Protein AF-A0A847HIX6-F1 (afdb_monomer)

pLDDT: mean 72.07, std 16.52, range [42.72, 93.56]

Sequence (153 aa):
MEIKRCDKCGTPLVVPSIPWPATVSIMILTFIASVLILVEIKWKLYGYDSLPPKFLEREHFDKFSTGMKYDTAANLTPLGPGIQTYAREIVEKESSQQQTPVEIISRDEIGNEMRLCFENGILTRKELLWSIKNTVMLKKISKSARKAVGLDL

Nearest PDB structures (foldseek):
  9b45-assembly1_4  TM=5.812E-01  e=1.492E+00  Pseudomonas virus Pa193
  5grs-assembly1_A  TM=4.520E-01  e=4.072E-01  Schizosaccharomyces pombe 972h-
  4fhn-assembly1_A  TM=5.418E-01  e=1.890E+00  Schizosaccharomyces pombe 972h-
  4fhn-assembly2_C  TM=5.418E-01  e=2.126E+00  Schizosaccharomyces pombe 972h-

Secondary structure (DSSP, 8-state):
----B-TTT-SB-------HHHHHHHHHHHHHHHHHHHHHHHHHHHSGGGSPPPPP-HHHHHT--TT-BHHHHHHHS--BTTEEEEEEE---TT--SS---EEEEEEETT--EEEEEEETTEEEEEEEE--HHHHHHHHHS-HHHHHHTT---

Foldseek 3Di:
DDFDADPPPRDGPPPPDDPPVVVVVVVVVVVVVVVVVVVVVCCCCPNQVVDDFDADDVVLQVPDDFFDFQVRNVVSHDDGHQKDKDKDWDDDVDDPDDWTKMKIWIAGPQGWIWIFIDDPRTTHDIDTDDDVSVVVVVVPDPPVVCVVVVNPD

Structure (mmCIF, N/CA/C/O backbone):
data_AF-A0A847HIX6-F1
#
_entry.id   AF-A0A847HIX6-F1
#
loop_
_atom_site.group_PDB
_atom_site.id
_atom_site.type_symbol
_atom_site.label_atom_id
_atom_site.label_alt_id
_atom_site.label_comp_id
_atom_site.label_asym_id
_atom_site.label_entity_id
_atom_site.label_seq_id
_atom_site.pdbx_PDB_ins_code
_atom_site.Cartn_x
_atom_site.Cartn_y
_atom_site.Cartn_z
_atom_site.occupancy
_atom_site.B_iso_or_equiv
_atom_site.auth_seq_id
_atom_site.auth_comp_id
_atom_site.auth_asym_id
_atom_site.auth_atom_id
_atom_site.pdbx_PDB_model_num
ATOM 1 N N . MET A 1 1 ? 39.742 -33.829 -36.991 1.00 42.72 1 MET A N 1
ATOM 2 C CA . MET A 1 1 ? 40.448 -32.717 -37.658 1.00 42.72 1 MET A CA 1
ATOM 3 C C . MET A 1 1 ? 40.604 -33.116 -39.112 1.00 42.72 1 MET A C 1
ATOM 5 O O . MET A 1 1 ? 41.436 -33.963 -39.403 1.00 42.72 1 MET A O 1
ATOM 9 N N . GLU A 1 2 ? 39.738 -32.629 -39.998 1.00 43.91 2 GLU A N 1
ATOM 10 C CA . GLU A 1 2 ? 39.870 -32.923 -41.429 1.00 43.91 2 GLU A CA 1
ATOM 11 C C . GLU A 1 2 ? 40.775 -31.874 -42.068 1.00 43.91 2 GLU A C 1
ATOM 13 O O . GLU A 1 2 ? 40.438 -30.694 -42.128 1.00 43.91 2 GLU A O 1
ATOM 18 N N . ILE A 1 3 ? 41.953 -32.304 -42.514 1.00 49.38 3 ILE A N 1
ATOM 19 C CA . ILE A 1 3 ? 42.883 -31.452 -43.250 1.00 49.38 3 ILE A CA 1
ATOM 20 C C . ILE A 1 3 ? 42.524 -31.584 -44.730 1.00 49.38 3 ILE A C 1
ATOM 22 O O . ILE A 1 3 ? 42.929 -32.542 -45.386 1.00 49.38 3 ILE A O 1
ATOM 26 N N . LYS A 1 4 ? 41.763 -30.631 -45.273 1.00 57.00 4 LYS A N 1
ATOM 27 C CA . LYS A 1 4 ? 41.634 -30.491 -46.729 1.00 57.00 4 LYS A CA 1
ATOM 28 C C . LYS A 1 4 ? 42.834 -29.694 -47.241 1.00 57.00 4 LYS A C 1
ATOM 30 O O . LYS A 1 4 ? 43.036 -28.547 -46.847 1.00 57.00 4 LYS A O 1
ATOM 35 N N . ARG A 1 5 ? 43.662 -30.316 -48.087 1.00 48.50 5 ARG A N 1
ATOM 36 C CA . ARG A 1 5 ? 44.765 -29.632 -48.778 1.00 48.50 5 ARG A CA 1
ATOM 37 C C . ARG A 1 5 ? 44.192 -28.736 -49.873 1.00 48.50 5 ARG A C 1
ATOM 39 O O . ARG A 1 5 ? 43.336 -29.165 -50.637 1.00 48.50 5 ARG A O 1
ATOM 46 N N . CYS A 1 6 ? 44.662 -27.494 -49.935 1.00 55.19 6 CYS A N 1
ATOM 47 C CA . CYS A 1 6 ? 44.403 -26.620 -51.072 1.00 55.19 6 CYS A CA 1
ATOM 48 C C . CYS A 1 6 ? 45.476 -26.876 -52.138 1.00 55.19 6 CYS A C 1
ATOM 50 O O . CYS A 1 6 ? 46.647 -26.552 -51.924 1.00 55.19 6 CYS A O 1
ATOM 52 N N . ASP A 1 7 ? 45.078 -27.422 -53.288 1.00 56.75 7 ASP A N 1
ATOM 53 C CA . ASP A 1 7 ? 45.999 -27.819 -54.367 1.00 56.75 7 ASP A CA 1
ATOM 54 C C . ASP A 1 7 ? 46.727 -26.642 -55.043 1.00 56.75 7 ASP A C 1
ATOM 56 O O . ASP A 1 7 ? 47.663 -26.855 -55.807 1.00 56.75 7 ASP A O 1
ATOM 60 N N . LYS A 1 8 ? 46.344 -25.388 -54.758 1.00 57.78 8 LYS A N 1
ATOM 61 C CA . LYS A 1 8 ? 46.969 -24.197 -55.364 1.00 57.78 8 LYS A CA 1
ATOM 62 C C . LYS A 1 8 ? 48.069 -23.538 -54.535 1.00 57.78 8 LYS A C 1
ATOM 64 O O . LYS A 1 8 ? 48.875 -22.812 -55.105 1.00 57.78 8 LYS A O 1
ATOM 69 N N . CYS A 1 9 ? 48.108 -23.738 -53.220 1.00 61.44 9 CYS A N 1
ATOM 70 C CA . CYS A 1 9 ? 49.018 -22.981 -52.350 1.00 61.44 9 CYS A CA 1
ATOM 71 C C . CYS A 1 9 ? 49.777 -23.821 -51.317 1.00 61.44 9 CYS A C 1
ATOM 73 O O . CYS A 1 9 ? 50.608 -23.267 -50.604 1.00 61.44 9 CYS A O 1
ATOM 75 N N . GLY A 1 10 ? 49.554 -25.141 -51.245 1.00 56.88 10 GLY A N 1
ATOM 76 C CA . GLY A 1 10 ? 50.371 -26.072 -50.448 1.00 56.88 10 GLY A CA 1
ATOM 77 C C . GLY A 1 10 ? 50.337 -25.864 -48.926 1.00 56.88 10 GLY A C 1
ATOM 78 O O . GLY A 1 10 ? 50.855 -26.696 -48.183 1.00 56.88 10 GLY A O 1
ATOM 79 N N . THR A 1 11 ? 49.706 -24.797 -48.441 1.00 54.22 11 THR A N 1
ATOM 80 C CA . THR A 1 11 ? 49.562 -24.483 -47.025 1.00 54.22 11 THR A CA 1
ATOM 81 C C . THR A 1 11 ? 48.304 -25.151 -46.460 1.00 54.22 11 THR A C 1
ATOM 83 O O . THR A 1 11 ? 47.239 -25.107 -47.085 1.00 54.22 11 THR A O 1
ATOM 86 N N . PRO A 1 12 ? 48.390 -25.814 -45.291 1.00 53.56 12 PRO A N 1
ATOM 87 C CA . PRO A 1 12 ? 47.222 -26.406 -44.656 1.00 53.56 12 PRO A CA 1
ATOM 88 C C . PRO A 1 12 ? 46.286 -25.286 -44.195 1.00 53.56 12 PRO A C 1
ATOM 90 O O . PRO A 1 12 ? 46.587 -24.556 -43.252 1.00 53.56 12 PRO A O 1
ATOM 93 N N . LEU A 1 13 ? 45.140 -25.149 -44.862 1.00 49.00 13 LEU A N 1
ATOM 94 C CA . LEU A 1 13 ? 44.078 -24.258 -44.415 1.00 49.00 13 LEU A CA 1
ATOM 95 C C . LEU A 1 13 ? 43.334 -24.968 -43.277 1.00 49.00 13 LEU A C 1
ATOM 97 O O . LEU A 1 13 ? 42.430 -25.773 -43.502 1.00 49.00 13 LEU A O 1
ATOM 101 N N . VAL A 1 14 ? 43.765 -24.729 -42.038 1.00 52.56 14 VAL A N 1
ATOM 102 C CA . VAL A 1 14 ? 43.053 -25.216 -40.854 1.00 52.56 14 VAL A CA 1
ATOM 103 C C . VAL A 1 14 ? 41.816 -24.344 -40.690 1.00 52.56 14 VAL A C 1
ATOM 105 O O . VAL A 1 14 ? 41.881 -23.269 -40.105 1.00 52.56 14 VAL A O 1
ATOM 108 N N . VAL A 1 15 ? 40.686 -24.781 -41.244 1.00 54.12 15 VAL A N 1
ATOM 109 C CA . VAL A 1 15 ? 39.387 -24.197 -40.902 1.00 54.12 15 VAL A CA 1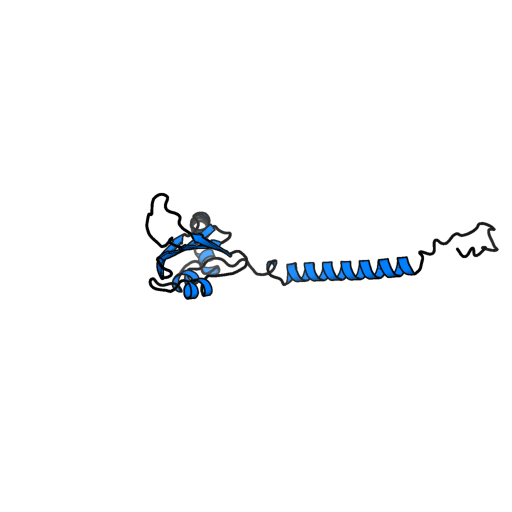
ATOM 110 C C . VAL A 1 15 ? 39.052 -24.709 -39.500 1.00 54.12 15 VAL A C 1
ATOM 112 O O . VAL A 1 15 ? 38.886 -25.923 -39.345 1.00 54.12 15 VAL A O 1
ATOM 115 N N . PRO A 1 16 ? 38.990 -23.857 -38.461 1.00 51.09 16 PRO A N 1
ATOM 116 C CA . PRO A 1 16 ? 38.597 -24.311 -37.138 1.00 51.09 16 PRO A CA 1
ATOM 117 C C . PRO A 1 16 ? 37.110 -24.667 -37.181 1.00 51.09 16 PRO A C 1
ATOM 119 O O . PRO A 1 16 ? 36.233 -23.826 -37.006 1.00 51.09 16 PRO A O 1
ATOM 122 N N . SER A 1 17 ? 36.809 -25.934 -37.456 1.00 59.78 17 SER A N 1
ATOM 123 C CA . SER A 1 17 ? 35.474 -26.482 -37.275 1.00 59.78 17 SER A CA 1
ATOM 124 C C . SER A 1 17 ? 35.235 -26.598 -35.773 1.00 59.78 17 SER A C 1
ATOM 126 O O . SER A 1 17 ? 35.794 -27.485 -35.122 1.00 59.78 17 SER A O 1
ATOM 128 N N . ILE A 1 18 ? 34.433 -25.693 -35.215 1.00 61.09 18 ILE A N 1
ATOM 129 C CA . ILE A 1 18 ? 33.890 -25.867 -33.866 1.00 61.09 18 ILE A CA 1
ATOM 130 C C . ILE A 1 18 ? 33.197 -27.242 -33.847 1.00 61.09 18 ILE A C 1
ATOM 132 O O . ILE A 1 18 ? 32.420 -27.534 -34.761 1.00 61.09 18 ILE A O 1
ATOM 136 N N . PRO A 1 19 ? 33.504 -28.125 -32.881 1.00 69.56 19 PRO A N 1
ATOM 137 C CA . PRO A 1 19 ? 32.884 -29.439 -32.832 1.00 69.56 19 PRO A CA 1
ATOM 138 C C . PRO A 1 19 ? 31.366 -29.273 -32.695 1.00 69.56 19 PRO A C 1
ATOM 140 O O . PRO A 1 19 ? 30.900 -28.474 -31.888 1.00 69.56 19 PRO A O 1
ATOM 143 N N . TRP A 1 20 ? 30.598 -30.039 -33.474 1.00 62.50 20 TRP A N 1
ATOM 144 C CA . TRP A 1 20 ? 29.127 -29.978 -33.533 1.00 62.50 20 TRP A CA 1
ATOM 145 C C . TRP A 1 20 ? 28.425 -29.838 -32.162 1.00 62.50 20 TRP A C 1
ATOM 147 O O . TRP A 1 20 ? 27.537 -28.994 -32.037 1.00 62.50 20 TRP A O 1
ATOM 157 N N . PRO A 1 21 ? 28.837 -30.569 -31.104 1.00 74.00 21 PRO A N 1
ATOM 158 C CA . PRO A 1 21 ? 28.266 -30.417 -29.762 1.00 74.00 21 PRO A CA 1
ATOM 159 C C . PRO A 1 21 ? 28.441 -29.016 -29.154 1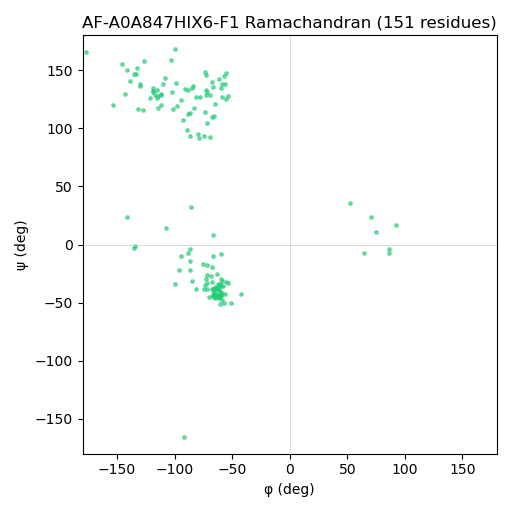.00 74.00 21 PRO A C 1
ATOM 161 O O . PRO A 1 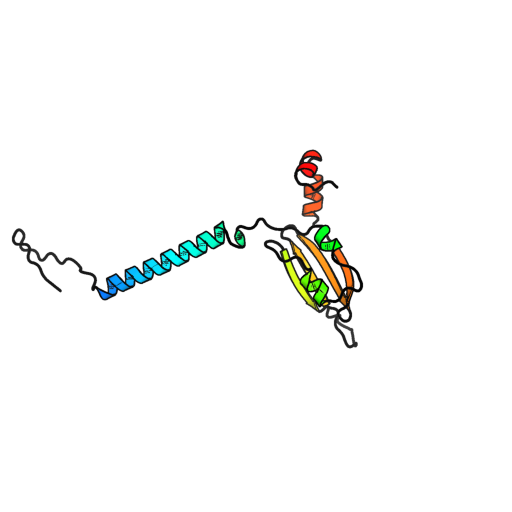21 ? 27.559 -28.532 -28.444 1.00 74.00 21 PRO A O 1
ATOM 164 N N . ALA A 1 22 ? 29.554 -28.342 -29.452 1.00 73.69 22 ALA A N 1
ATOM 165 C CA . ALA A 1 22 ? 29.812 -26.978 -29.006 1.00 73.69 22 ALA A CA 1
ATOM 166 C C . ALA A 1 22 ? 28.967 -25.969 -29.798 1.00 73.69 22 ALA A C 1
ATOM 168 O O . ALA A 1 22 ? 28.408 -25.054 -29.203 1.00 73.69 22 ALA A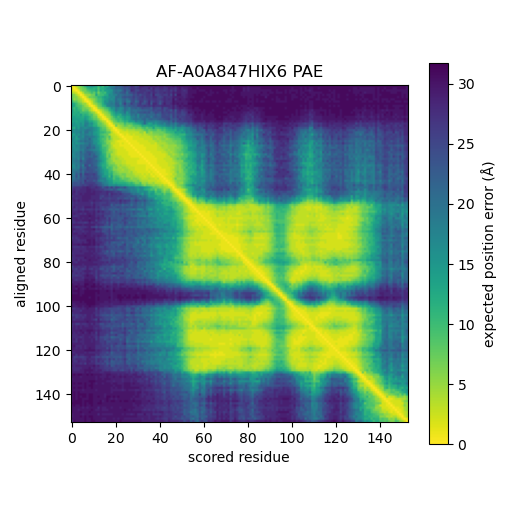 O 1
ATOM 169 N N . THR A 1 23 ? 28.779 -26.171 -31.106 1.00 75.81 23 THR A N 1
ATOM 170 C CA . THR A 1 23 ? 27.881 -25.335 -31.922 1.00 75.81 23 THR A CA 1
ATOM 171 C C . THR A 1 23 ? 26.431 -25.422 -31.438 1.00 75.81 23 THR A C 1
ATOM 173 O O . THR A 1 23 ? 25.774 -24.395 -31.282 1.00 75.81 23 THR A O 1
ATOM 176 N N . VAL A 1 24 ? 25.942 -26.628 -31.129 1.00 79.69 24 VAL A N 1
ATOM 177 C CA . VAL A 1 24 ? 24.589 -26.839 -30.584 1.00 79.69 24 VAL A CA 1
ATOM 178 C C . VAL A 1 24 ? 24.443 -26.203 -29.199 1.00 79.69 24 VAL A C 1
ATOM 180 O O . VAL A 1 24 ? 23.468 -25.498 -28.954 1.00 79.69 24 VAL A O 1
ATOM 183 N N . SER A 1 25 ? 25.434 -26.378 -28.320 1.00 79.31 25 SER A N 1
ATOM 184 C CA . SER A 1 25 ? 25.439 -25.751 -26.989 1.00 79.31 25 SER A CA 1
ATOM 185 C C . SER A 1 25 ? 25.379 -24.222 -27.068 1.00 79.31 25 SER A C 1
ATOM 187 O O . SER A 1 25 ? 24.613 -23.598 -26.336 1.00 79.31 25 SER A O 1
ATOM 189 N N . ILE A 1 26 ? 26.131 -23.614 -27.994 1.00 82.88 26 ILE A N 1
ATOM 190 C CA . ILE A 1 26 ? 26.108 -22.164 -28.222 1.00 82.88 26 ILE A CA 1
ATOM 191 C C . ILE A 1 26 ? 24.726 -21.715 -28.708 1.00 82.88 26 ILE A C 1
ATOM 193 O O . ILE A 1 26 ? 24.210 -20.733 -28.187 1.00 82.88 26 ILE A O 1
ATOM 197 N N . MET A 1 27 ? 24.093 -22.438 -29.642 1.00 82.12 27 MET A N 1
ATOM 198 C CA . MET A 1 27 ? 22.744 -22.093 -30.117 1.00 82.12 27 MET A CA 1
ATOM 199 C C . MET A 1 27 ? 21.678 -22.185 -29.020 1.00 82.12 27 MET A C 1
ATOM 201 O O . MET A 1 27 ? 20.778 -21.351 -28.959 1.00 82.12 27 MET A O 1
ATOM 205 N N . ILE A 1 28 ? 21.769 -23.184 -28.142 1.00 86.75 28 ILE A N 1
ATOM 206 C CA . ILE A 1 28 ? 20.836 -23.322 -27.017 1.00 86.75 28 ILE A CA 1
ATOM 207 C C . ILE A 1 28 ? 21.027 -22.163 -26.032 1.00 86.75 28 ILE A C 1
ATOM 209 O O . ILE A 1 28 ? 20.051 -21.549 -25.604 1.00 86.75 28 ILE A O 1
ATOM 213 N N . LEU A 1 29 ? 22.276 -21.818 -25.705 1.00 88.38 29 LEU A N 1
ATOM 214 C CA . LEU A 1 29 ? 22.584 -20.704 -24.807 1.00 88.38 29 LEU A CA 1
ATOM 215 C C . LEU A 1 29 ? 22.134 -19.355 -25.378 1.00 88.38 29 LEU A C 1
ATOM 217 O O . LEU A 1 29 ? 21.552 -18.554 -24.646 1.00 88.38 29 LEU A O 1
ATOM 221 N N . THR A 1 30 ? 22.349 -19.101 -26.672 1.00 87.06 30 THR A N 1
ATOM 222 C CA . THR A 1 30 ? 21.886 -17.861 -27.312 1.00 87.06 30 THR A CA 1
ATOM 223 C C . THR A 1 30 ? 20.365 -17.794 -27.372 1.00 87.06 30 THR A C 1
ATOM 225 O O . THR A 1 30 ? 19.803 -16.731 -27.110 1.00 87.06 30 THR A O 1
ATOM 228 N N . PHE A 1 31 ? 19.687 -18.918 -27.624 1.00 89.38 31 PHE A N 1
ATOM 229 C CA . PHE A 1 31 ? 18.229 -18.991 -27.562 1.00 89.38 31 PHE A CA 1
ATOM 230 C C . PHE A 1 31 ? 17.713 -18.642 -26.159 1.00 89.38 31 PHE A C 1
ATOM 232 O O . PHE A 1 31 ? 16.898 -17.731 -26.023 1.00 89.38 31 PHE A O 1
ATOM 239 N N . ILE A 1 32 ? 18.247 -19.271 -25.107 1.00 90.81 32 ILE A N 1
ATOM 240 C CA . ILE A 1 32 ? 17.861 -18.977 -23.717 1.00 90.81 32 ILE A CA 1
ATOM 241 C C . ILE A 1 32 ? 18.111 -17.501 -23.378 1.00 90.81 32 ILE A C 1
ATOM 243 O O . ILE A 1 32 ? 17.215 -16.835 -22.862 1.00 90.81 32 ILE A O 1
ATOM 247 N N . ALA A 1 33 ? 19.287 -16.964 -23.712 1.00 89.81 33 ALA A N 1
ATOM 248 C CA . ALA A 1 33 ? 19.616 -15.562 -23.461 1.00 89.81 33 ALA A CA 1
ATOM 249 C C . ALA A 1 33 ? 18.644 -14.608 -24.175 1.00 89.81 33 ALA A C 1
ATOM 251 O O . ALA A 1 33 ? 18.147 -13.660 -23.569 1.00 89.81 33 ALA A O 1
ATOM 252 N N . SER A 1 34 ? 18.316 -14.880 -25.440 1.00 87.38 34 SER A N 1
ATOM 253 C CA . SER A 1 34 ? 17.370 -14.060 -26.203 1.00 87.38 34 SER A CA 1
ATOM 254 C C . SER A 1 34 ? 15.945 -14.105 -25.636 1.00 87.38 34 SER A C 1
ATOM 256 O O . SER A 1 34 ? 15.281 -13.070 -25.581 1.00 87.38 34 SER A O 1
ATOM 258 N N . VAL A 1 35 ? 15.497 -15.262 -25.134 1.00 87.00 35 VAL A N 1
ATOM 259 C CA . VAL A 1 35 ? 14.208 -15.396 -24.437 1.00 87.00 35 VAL A CA 1
ATOM 260 C C . VAL A 1 35 ? 14.207 -14.600 -23.132 1.00 87.00 35 VAL A C 1
ATOM 262 O O . VAL A 1 35 ? 13.253 -13.868 -22.882 1.00 87.00 35 VAL A O 1
ATOM 265 N N . LEU A 1 36 ? 15.270 -14.683 -22.326 1.00 85.25 36 LEU A N 1
ATOM 266 C CA . LEU A 1 36 ? 15.383 -13.925 -21.074 1.00 85.25 36 LEU A CA 1
ATOM 267 C C . LEU A 1 36 ? 15.339 -12.410 -21.315 1.00 85.25 36 LEU A C 1
ATOM 269 O O . LEU A 1 36 ? 14.593 -11.711 -20.634 1.00 85.25 36 LEU A O 1
ATOM 273 N N . ILE A 1 37 ? 16.050 -11.916 -22.333 1.00 85.56 37 ILE A N 1
ATOM 274 C CA . ILE A 1 37 ? 16.023 -10.498 -22.725 1.00 85.56 37 ILE A CA 1
ATOM 275 C C . ILE A 1 37 ? 14.609 -10.075 -23.146 1.00 85.56 37 ILE A C 1
ATOM 277 O O . ILE A 1 37 ? 14.117 -9.034 -22.718 1.00 85.56 37 ILE A O 1
ATOM 281 N N . LEU A 1 38 ? 13.922 -10.886 -23.957 1.00 81.69 38 LEU A N 1
ATOM 282 C CA . LEU A 1 38 ? 12.540 -10.617 -24.368 1.00 81.69 38 LEU A CA 1
ATOM 283 C C . LEU A 1 38 ? 11.575 -10.574 -23.179 1.00 81.69 38 LEU A C 1
ATOM 285 O O . LEU A 1 38 ? 10.682 -9.727 -23.154 1.00 81.69 38 LEU A O 1
ATOM 289 N N . VAL A 1 39 ? 11.742 -11.470 -22.204 1.00 79.38 39 VAL A N 1
ATOM 290 C CA . VAL A 1 39 ? 10.940 -11.484 -20.974 1.00 79.38 39 VAL A CA 1
ATOM 291 C C . VAL A 1 39 ? 11.201 -10.228 -20.149 1.00 79.38 39 VAL A C 1
ATOM 293 O O . VAL A 1 39 ? 10.237 -9.589 -19.741 1.00 79.38 39 VAL A O 1
ATOM 296 N N . GLU A 1 40 ? 12.461 -9.828 -19.967 1.00 78.06 40 GLU A N 1
ATOM 297 C CA . GLU A 1 40 ? 12.826 -8.617 -19.223 1.00 78.06 40 GLU A CA 1
ATOM 298 C C . GLU A 1 40 ? 12.282 -7.348 -19.895 1.00 78.06 40 GLU A C 1
ATOM 300 O O . GLU A 1 40 ? 11.688 -6.498 -19.234 1.00 78.06 40 GLU A O 1
ATOM 305 N N . ILE A 1 41 ? 12.409 -7.238 -21.222 1.00 74.31 41 ILE A N 1
ATOM 306 C CA . ILE A 1 41 ? 11.855 -6.122 -22.000 1.00 74.31 41 ILE A CA 1
ATOM 307 C C . ILE A 1 41 ? 10.332 -6.079 -21.868 1.00 74.31 41 ILE A C 1
ATOM 309 O O . ILE A 1 41 ? 9.769 -5.012 -21.629 1.00 74.31 41 ILE A O 1
ATOM 313 N N . LYS A 1 42 ? 9.648 -7.224 -21.991 1.00 69.56 42 LYS A N 1
ATOM 314 C CA . LYS A 1 42 ? 8.193 -7.285 -21.808 1.00 69.56 42 LYS A CA 1
ATOM 315 C C . LYS A 1 42 ? 7.782 -6.942 -20.379 1.00 69.56 42 LYS A C 1
ATOM 317 O O . LYS A 1 42 ? 6.781 -6.261 -20.207 1.00 69.56 42 LYS A O 1
ATOM 322 N N . TRP A 1 43 ? 8.548 -7.353 -19.374 1.00 62.62 43 TRP A N 1
ATOM 323 C CA . TRP A 1 43 ? 8.318 -6.970 -17.980 1.00 62.62 43 TRP A CA 1
ATOM 324 C C . TRP A 1 43 ? 8.517 -5.469 -17.744 1.00 62.62 43 TRP A C 1
ATOM 326 O O . TRP A 1 43 ? 7.718 -4.856 -17.046 1.00 62.62 43 TRP A O 1
ATOM 336 N N . LYS A 1 44 ? 9.516 -4.849 -18.375 1.00 61.38 44 LYS A N 1
ATOM 337 C CA . LYS A 1 44 ? 9.741 -3.398 -18.289 1.00 61.38 44 LYS A CA 1
ATOM 338 C C . LYS A 1 44 ? 8.696 -2.578 -19.046 1.00 61.38 44 LYS A C 1
ATOM 340 O O . LYS A 1 44 ? 8.308 -1.517 -18.580 1.00 61.38 44 LYS A O 1
ATOM 345 N N . LEU A 1 45 ? 8.250 -3.048 -20.212 1.00 58.72 45 LEU A N 1
ATOM 346 C CA . LEU A 1 45 ? 7.287 -2.331 -21.061 1.00 58.72 45 LEU A CA 1
ATOM 347 C C . LEU A 1 45 ? 5.825 -2.573 -20.678 1.00 58.72 45 LEU A C 1
ATOM 349 O O . LEU A 1 45 ? 4.997 -1.698 -20.904 1.00 58.72 45 LEU A O 1
ATOM 353 N N . TYR A 1 46 ? 5.509 -3.756 -20.151 1.00 54.72 46 TYR A N 1
ATOM 354 C CA . TYR A 1 46 ? 4.133 -4.207 -19.913 1.00 54.72 46 TYR A CA 1
ATOM 355 C C . TYR A 1 46 ? 3.924 -4.871 -18.544 1.00 54.72 46 TYR A C 1
ATOM 357 O O . TYR A 1 46 ? 2.811 -5.289 -18.230 1.00 54.72 46 TYR A O 1
ATOM 365 N N . GLY A 1 47 ? 4.978 -5.033 -17.744 1.00 52.03 47 GLY A N 1
ATOM 366 C CA . GLY A 1 47 ? 4.906 -5.606 -16.401 1.00 52.03 47 GLY A CA 1
ATOM 367 C C . GLY A 1 47 ? 4.703 -4.547 -15.321 1.00 52.03 47 GLY A C 1
ATOM 368 O O . GLY A 1 47 ? 4.353 -3.401 -15.599 1.00 52.03 47 GLY A O 1
ATOM 369 N N . TYR A 1 48 ? 4.916 -4.941 -14.067 1.00 46.56 48 TYR A N 1
ATOM 370 C CA . TYR A 1 48 ? 4.619 -4.130 -12.881 1.00 46.56 48 TYR A CA 1
ATOM 371 C C . TYR A 1 48 ? 5.301 -2.746 -12.889 1.00 46.56 48 TYR A C 1
ATOM 373 O O . TYR A 1 48 ? 4.697 -1.779 -12.436 1.00 46.56 48 TYR A O 1
ATOM 381 N N . ASP A 1 49 ? 6.492 -2.639 -13.491 1.00 46.59 49 ASP A N 1
ATOM 382 C CA . ASP A 1 49 ? 7.263 -1.388 -13.616 1.00 46.59 49 ASP A CA 1
ATOM 383 C C . ASP A 1 49 ? 6.711 -0.418 -14.680 1.00 46.59 49 ASP A C 1
ATOM 385 O O . ASP A 1 49 ? 7.061 0.760 -14.687 1.00 46.59 49 ASP A O 1
ATOM 389 N N . SER A 1 50 ? 5.859 -0.897 -15.593 1.00 44.12 50 SER A N 1
ATOM 390 C CA . SER A 1 50 ? 5.228 -0.072 -16.638 1.00 44.12 50 SER A CA 1
ATOM 391 C C . SER A 1 50 ? 3.934 0.599 -16.183 1.00 44.12 50 SER A C 1
ATOM 393 O O . SER A 1 50 ? 3.417 1.496 -16.854 1.00 44.12 50 SER A O 1
ATOM 395 N N . LEU A 1 51 ? 3.385 0.149 -15.054 1.00 46.91 51 LEU A N 1
ATOM 396 C CA . LEU A 1 51 ? 2.176 0.726 -14.498 1.00 46.91 51 LEU A CA 1
ATOM 397 C C . LEU A 1 51 ? 2.511 2.111 -13.930 1.00 46.91 51 LEU A C 1
ATOM 399 O O . LEU A 1 51 ? 3.476 2.234 -13.172 1.00 46.91 51 LEU A O 1
ATOM 403 N N . PRO A 1 52 ? 1.730 3.156 -14.262 1.00 55.62 52 PRO A N 1
ATOM 404 C CA . PRO A 1 52 ? 1.947 4.470 -13.679 1.00 55.62 52 PRO A CA 1
ATOM 405 C C . PRO A 1 52 ? 1.892 4.350 -12.149 1.00 55.62 52 PRO A C 1
ATOM 407 O O . PRO A 1 52 ? 1.027 3.621 -11.641 1.00 55.62 52 PRO A O 1
ATOM 410 N N . PRO A 1 53 ? 2.796 5.030 -11.416 1.00 59.00 53 PRO A N 1
ATOM 411 C CA . PRO A 1 53 ? 2.798 4.976 -9.963 1.00 59.00 53 PRO A CA 1
ATOM 412 C C . PRO A 1 53 ? 1.414 5.382 -9.460 1.00 59.00 53 PRO A C 1
ATOM 414 O O . PRO A 1 53 ? 0.883 6.431 -9.834 1.00 59.00 53 PRO A O 1
ATOM 417 N N . LYS A 1 54 ? 0.803 4.513 -8.655 1.00 66.50 54 LYS A N 1
ATOM 418 C CA . LYS A 1 54 ? -0.446 4.820 -7.969 1.00 66.50 54 LYS A CA 1
ATOM 419 C C . LYS A 1 54 ? -0.107 5.577 -6.697 1.00 66.50 54 LYS A C 1
ATOM 421 O O . LYS A 1 54 ? 0.808 5.206 -5.967 1.00 66.50 54 LYS A O 1
ATOM 426 N N . PHE A 1 55 ? -0.870 6.623 -6.430 1.00 77.81 55 PHE A N 1
ATOM 427 C CA . PHE A 1 55 ? -0.739 7.408 -5.211 1.00 77.81 55 PHE A CA 1
ATOM 428 C C . PHE A 1 55 ? -1.860 7.054 -4.244 1.00 77.81 55 PHE A C 1
ATOM 430 O O . PHE A 1 55 ? -2.908 6.535 -4.640 1.00 77.81 55 PHE A O 1
ATOM 437 N N . LEU A 1 56 ? -1.642 7.331 -2.961 1.00 79.88 56 LEU A N 1
ATOM 438 C CA . LEU A 1 56 ? -2.740 7.288 -2.010 1.00 79.88 56 LEU A CA 1
ATOM 439 C C . LEU A 1 56 ? -3.727 8.404 -2.348 1.00 79.88 56 LEU A C 1
ATOM 441 O O . LEU A 1 56 ? -3.356 9.548 -2.601 1.00 79.88 56 LEU A O 1
ATOM 445 N N . GLU A 1 57 ? -5.004 8.056 -2.315 1.00 81.38 57 GLU A N 1
ATOM 446 C CA . GLU A 1 57 ? -6.111 8.960 -2.623 1.00 81.38 57 GLU 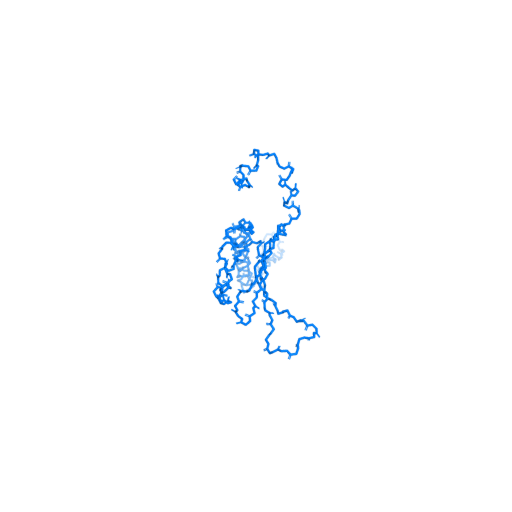A CA 1
ATOM 447 C C . GLU A 1 57 ? -7.088 8.939 -1.458 1.00 81.38 57 GLU A C 1
ATOM 449 O O . GLU A 1 57 ? -7.138 7.976 -0.687 1.00 81.38 57 GLU A O 1
ATOM 454 N N . ARG A 1 58 ? -7.900 9.988 -1.339 1.00 79.25 58 ARG A N 1
ATOM 455 C CA . ARG A 1 58 ? -8.900 10.079 -0.273 1.00 79.25 58 ARG A CA 1
ATOM 456 C C . ARG A 1 58 ? -9.906 8.925 -0.322 1.00 79.25 58 ARG A C 1
ATOM 458 O O . ARG A 1 58 ? -10.257 8.385 0.722 1.00 79.25 58 ARG A O 1
ATOM 465 N N . GLU A 1 59 ? -10.268 8.472 -1.520 1.00 83.69 59 GLU A N 1
ATOM 466 C CA . GLU A 1 59 ? -11.161 7.326 -1.715 1.00 83.69 59 GLU A CA 1
ATOM 467 C C . GLU A 1 59 ? -10.617 6.029 -1.105 1.00 83.69 59 GLU A C 1
ATOM 469 O O . GLU A 1 59 ? -11.388 5.175 -0.669 1.00 83.69 59 GLU A O 1
ATOM 474 N N . HIS A 1 60 ? -9.292 5.864 -1.034 1.00 85.44 60 HIS A N 1
ATOM 475 C CA . HIS A 1 60 ? -8.692 4.724 -0.346 1.00 85.44 60 HIS A CA 1
ATOM 476 C C . HIS A 1 60 ? -8.971 4.786 1.158 1.00 85.44 60 HIS A C 1
ATOM 478 O O . HIS A 1 60 ? -9.336 3.778 1.752 1.00 85.44 60 HIS A O 1
ATOM 484 N N . PHE A 1 61 ? -8.866 5.969 1.762 1.00 87.75 61 PHE A N 1
ATOM 485 C CA . PHE A 1 61 ? -9.096 6.178 3.192 1.00 87.75 61 PHE A CA 1
ATOM 486 C C . PHE A 1 61 ? -10.575 6.088 3.598 1.00 87.75 61 PHE A C 1
ATOM 488 O O . PHE A 1 61 ? -10.902 5.645 4.707 1.00 87.75 61 PHE A O 1
ATOM 495 N N . ASP A 1 62 ? -11.479 6.501 2.714 1.00 88.12 62 ASP A N 1
ATOM 496 C CA . ASP A 1 62 ? -12.918 6.529 2.988 1.00 88.12 62 ASP A CA 1
ATOM 497 C C . ASP A 1 62 ? -13.542 5.121 3.041 1.00 88.12 62 ASP A C 1
ATOM 499 O O . ASP A 1 62 ? -14.589 4.939 3.658 1.00 88.12 62 ASP A O 1
ATOM 503 N N . LYS A 1 63 ? -12.855 4.100 2.506 1.00 90.12 63 LYS A N 1
ATOM 504 C CA . LYS A 1 63 ? -13.257 2.681 2.597 1.00 90.12 63 LYS A CA 1
ATOM 505 C C . LYS A 1 63 ? -13.182 2.108 4.013 1.00 90.12 63 LYS A C 1
ATOM 507 O O . LYS A 1 63 ? -13.791 1.076 4.279 1.00 90.12 63 LYS A O 1
ATOM 512 N N . PHE A 1 64 ? -12.434 2.744 4.912 1.00 92.06 64 PHE A N 1
ATOM 513 C CA . PHE A 1 64 ? -12.204 2.247 6.266 1.00 92.06 64 PHE A CA 1
ATOM 514 C C . PHE A 1 64 ? -13.118 2.930 7.279 1.00 92.06 64 PHE A C 1
ATOM 516 O O . PHE A 1 64 ? -13.274 4.152 7.272 1.00 92.06 64 PHE A O 1
ATOM 523 N N . SER A 1 65 ? -13.654 2.163 8.221 1.00 92.50 65 SER A N 1
ATOM 524 C CA . SER A 1 65 ? -14.461 2.671 9.332 1.00 92.50 65 SER A CA 1
ATOM 525 C C . SER A 1 65 ? -14.034 2.017 10.637 1.00 92.50 65 SER A C 1
ATOM 527 O O . SER A 1 65 ? -13.654 0.845 10.657 1.00 92.50 65 SER A O 1
ATOM 529 N N . THR A 1 66 ? -14.119 2.755 11.742 1.00 91.50 66 THR A N 1
ATOM 530 C CA . THR A 1 66 ? -13.904 2.173 13.070 1.00 91.50 66 THR A CA 1
ATOM 531 C C . THR A 1 66 ? -14.869 1.005 13.301 1.00 91.50 66 THR A C 1
ATOM 533 O O . THR A 1 66 ? -15.985 0.992 12.778 1.00 91.50 66 THR A O 1
ATOM 536 N N . GLY A 1 67 ? -14.417 -0.025 14.017 1.00 90.00 67 GLY A N 1
ATOM 537 C CA . GLY A 1 67 ? -15.165 -1.276 14.195 1.00 90.00 67 GLY A CA 1
ATOM 538 C C . GLY A 1 67 ? -14.952 -2.322 13.090 1.00 90.00 67 GLY A C 1
ATOM 539 O O . GLY A 1 67 ? -15.403 -3.458 13.233 1.00 90.00 67 GLY A O 1
ATOM 540 N N . MET A 1 68 ? -14.250 -1.986 12.002 1.00 93.44 68 MET A N 1
ATOM 541 C CA . MET A 1 68 ? -13.898 -2.944 10.949 1.00 93.44 68 MET A CA 1
ATOM 542 C C . MET A 1 68 ? -12.897 -3.993 11.456 1.00 93.44 68 MET A C 1
ATOM 544 O O . MET A 1 68 ? -11.958 -3.665 12.177 1.00 93.44 68 MET A O 1
ATOM 548 N N . LYS A 1 69 ? -13.070 -5.259 11.057 1.00 93.56 69 LYS A N 1
ATOM 549 C CA . LYS A 1 69 ? -12.130 -6.341 11.392 1.00 93.56 69 LYS A CA 1
ATOM 550 C C . LYS A 1 69 ? -10.835 -6.228 10.590 1.00 93.56 69 LYS A C 1
ATOM 552 O O . LYS A 1 69 ? -10.867 -5.822 9.427 1.00 93.56 69 LYS A O 1
ATOM 557 N N . TYR A 1 70 ? -9.729 -6.670 11.185 1.00 89.44 70 TYR A N 1
ATOM 558 C CA . TYR A 1 70 ? -8.403 -6.681 10.565 1.00 89.44 70 TYR A CA 1
ATOM 559 C C . TYR A 1 70 ? -8.404 -7.338 9.181 1.00 89.44 70 TYR A C 1
ATOM 561 O O . TYR A 1 70 ? -7.978 -6.706 8.223 1.00 89.44 70 TYR A O 1
ATOM 569 N N . ASP A 1 71 ? -8.969 -8.541 9.039 1.00 90.31 71 ASP A N 1
ATOM 570 C CA . ASP A 1 71 ? -8.982 -9.260 7.754 1.00 90.31 71 ASP A CA 1
ATOM 571 C C . ASP A 1 71 ? -9.729 -8.488 6.659 1.00 90.31 71 ASP A C 1
ATOM 573 O O . ASP A 1 71 ? -9.319 -8.453 5.499 1.00 90.31 71 ASP A O 1
ATOM 577 N N . THR A 1 72 ? -10.828 -7.824 7.025 1.00 91.62 72 THR A N 1
ATOM 578 C CA . THR A 1 72 ? -11.589 -6.983 6.097 1.00 91.62 72 THR A CA 1
ATOM 579 C C . THR A 1 72 ? -10.772 -5.764 5.682 1.00 91.62 72 THR A C 1
ATOM 581 O O . THR A 1 72 ? -10.706 -5.451 4.496 1.00 91.62 72 THR A O 1
ATOM 584 N N . ALA A 1 73 ? -10.113 -5.105 6.634 1.00 89.69 73 ALA A N 1
ATOM 585 C CA . ALA A 1 73 ? -9.281 -3.946 6.350 1.00 89.69 73 ALA A CA 1
ATOM 586 C C . ALA A 1 73 ? -8.040 -4.315 5.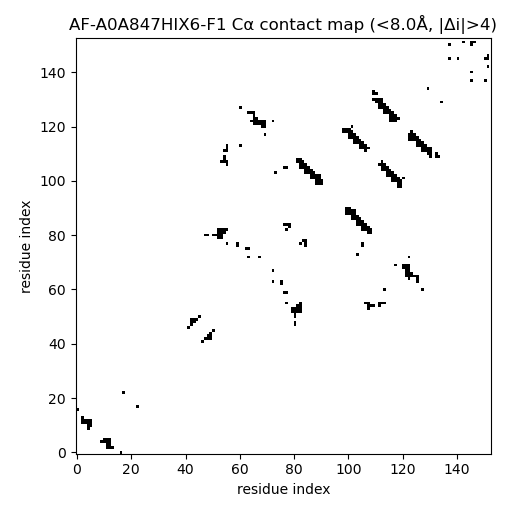517 1.00 89.69 73 ALA A C 1
ATOM 588 O O . ALA A 1 73 ? -7.738 -3.635 4.538 1.00 89.69 73 ALA A O 1
ATOM 589 N N . ALA A 1 74 ? -7.366 -5.422 5.833 1.00 88.38 74 ALA A N 1
ATOM 590 C CA . ALA A 1 74 ? -6.211 -5.921 5.091 1.00 88.38 74 ALA A CA 1
ATOM 591 C C . ALA A 1 74 ? -6.551 -6.148 3.608 1.00 88.38 74 ALA A C 1
ATOM 593 O O . ALA A 1 74 ? -5.813 -5.703 2.733 1.00 88.38 74 ALA A O 1
ATOM 594 N N . ASN A 1 75 ? -7.721 -6.725 3.319 1.00 89.00 75 ASN A N 1
ATOM 595 C CA . ASN A 1 75 ? -8.194 -6.936 1.946 1.00 89.00 75 ASN A CA 1
ATOM 596 C C . ASN A 1 75 ? -8.541 -5.638 1.196 1.00 89.00 75 ASN A C 1
ATOM 598 O O . ASN A 1 75 ? -8.482 -5.600 -0.031 1.00 89.00 75 ASN A O 1
ATOM 602 N N . LEU A 1 76 ? -8.921 -4.578 1.913 1.00 88.00 76 LEU A N 1
ATOM 603 C CA . LEU A 1 76 ? -9.231 -3.264 1.338 1.00 88.00 76 LEU A CA 1
ATOM 604 C C . LEU A 1 76 ? -7.999 -2.359 1.217 1.00 88.00 76 LEU A C 1
ATOM 606 O O . LEU A 1 76 ? -8.094 -1.268 0.647 1.00 88.00 76 LEU A O 1
ATOM 610 N N . THR A 1 77 ? -6.857 -2.779 1.769 1.00 86.94 77 THR A N 1
ATOM 611 C CA . THR A 1 77 ? -5.648 -1.957 1.805 1.00 86.94 77 THR A CA 1
ATOM 612 C C . THR A 1 77 ? -5.086 -1.813 0.389 1.00 86.94 77 THR A C 1
ATOM 614 O O . THR A 1 77 ? -4.948 -2.813 -0.317 1.00 86.94 77 THR A O 1
ATOM 617 N N . PRO A 1 78 ? -4.799 -0.582 -0.076 1.00 82.88 78 PRO A N 1
ATOM 618 C CA . PRO A 1 78 ? -4.336 -0.371 -1.437 1.00 82.88 78 PRO A CA 1
ATOM 619 C C . PRO A 1 78 ? -2.973 -1.027 -1.640 1.00 82.88 78 PRO A C 1
ATOM 621 O O . PRO A 1 78 ? -1.999 -0.676 -0.982 1.00 82.88 78 PRO A O 1
ATOM 624 N N . LEU A 1 79 ? -2.917 -1.952 -2.593 1.00 80.38 79 LEU A N 1
ATOM 625 C CA . LEU A 1 79 ? -1.684 -2.542 -3.092 1.00 80.38 79 LEU A CA 1
ATOM 626 C C . LEU A 1 79 ? -1.483 -2.065 -4.526 1.00 80.38 79 LEU A C 1
ATOM 628 O O . LEU A 1 79 ? -2.393 -2.139 -5.359 1.00 80.38 79 LEU A O 1
ATOM 632 N N . GLY A 1 80 ? -0.297 -1.550 -4.823 1.00 74.06 80 GLY A N 1
ATOM 633 C CA . GLY A 1 80 ? 0.010 -1.089 -6.163 1.00 74.06 80 GLY A CA 1
ATOM 634 C C . GLY A 1 80 ? 1.444 -0.604 -6.329 1.00 74.06 80 GLY A C 1
ATOM 635 O O . GLY A 1 80 ? 2.143 -0.365 -5.343 1.00 74.06 80 GLY A O 1
ATOM 636 N N . PRO A 1 81 ? 1.889 -0.453 -7.583 1.00 66.25 81 PRO A N 1
ATOM 637 C CA . PRO A 1 81 ? 3.180 0.145 -7.898 1.00 66.25 81 PRO A CA 1
ATOM 638 C C . PRO A 1 81 ? 3.224 1.564 -7.324 1.00 66.25 81 PRO A C 1
ATOM 640 O O . PRO A 1 81 ? 2.300 2.348 -7.540 1.00 66.25 81 PRO A O 1
ATOM 643 N N . GLY A 1 82 ? 4.263 1.866 -6.546 1.00 70.31 82 GLY A N 1
ATOM 644 C CA . GLY A 1 82 ? 4.420 3.146 -5.850 1.00 70.31 82 GLY A CA 1
ATOM 645 C C . GLY A 1 82 ? 3.752 3.249 -4.471 1.00 70.31 82 GLY A C 1
ATOM 646 O O . GLY A 1 82 ? 3.965 4.254 -3.797 1.00 70.31 82 GLY A O 1
ATOM 647 N N . ILE A 1 83 ? 3.009 2.228 -4.011 1.00 80.94 83 ILE A N 1
ATOM 648 C CA . ILE A 1 83 ? 2.446 2.157 -2.650 1.00 80.94 83 ILE A CA 1
ATOM 649 C C . ILE A 1 83 ? 3.090 0.993 -1.894 1.00 80.94 83 ILE A C 1
ATOM 651 O O . ILE A 1 83 ? 2.949 -0.172 -2.263 1.00 80.94 83 ILE A O 1
ATOM 655 N N . GLN A 1 84 ? 3.788 1.309 -0.808 1.00 85.06 84 GLN A N 1
ATOM 656 C CA . GLN A 1 84 ? 4.351 0.338 0.121 1.00 85.06 84 GLN A CA 1
ATOM 657 C C . GLN A 1 84 ? 3.423 0.176 1.318 1.00 85.06 84 GLN A C 1
ATOM 659 O O . GLN A 1 84 ? 3.197 1.126 2.068 1.00 85.06 84 GLN A O 1
ATOM 664 N N . THR A 1 85 ? 2.932 -1.041 1.522 1.00 86.94 85 THR A N 1
ATOM 665 C CA . THR A 1 85 ? 2.070 -1.386 2.652 1.00 86.94 85 THR A CA 1
ATOM 666 C C . THR A 1 85 ? 2.740 -2.442 3.513 1.00 86.94 85 THR A C 1
ATOM 668 O O . THR A 1 85 ? 3.220 -3.453 3.004 1.00 86.94 85 THR A O 1
ATOM 671 N N . TYR A 1 86 ? 2.758 -2.223 4.824 1.00 87.75 86 TYR A N 1
ATOM 672 C CA . TYR A 1 86 ? 3.259 -3.185 5.799 1.00 87.75 86 TYR A CA 1
ATOM 673 C C . TYR A 1 86 ? 2.451 -3.116 7.096 1.00 87.75 86 TYR A C 1
ATOM 675 O O . TYR A 1 86 ? 1.858 -2.087 7.421 1.00 87.75 86 TYR A O 1
ATOM 683 N N . ALA A 1 87 ? 2.438 -4.220 7.840 1.00 88.69 87 ALA A N 1
ATOM 684 C CA . ALA A 1 87 ? 1.847 -4.301 9.169 1.00 88.69 87 ALA A CA 1
ATOM 685 C C . ALA A 1 87 ? 2.953 -4.409 10.227 1.00 88.69 87 ALA A C 1
ATOM 687 O O . ALA A 1 87 ? 3.981 -5.046 9.986 1.00 88.69 87 ALA A O 1
ATOM 688 N N . ARG A 1 88 ? 2.758 -3.787 11.390 1.00 87.19 88 ARG A N 1
ATOM 689 C CA . ARG A 1 88 ? 3.668 -3.899 12.537 1.00 87.19 88 ARG A CA 1
ATOM 690 C C . ARG A 1 88 ? 2.906 -3.969 13.852 1.00 87.19 88 ARG A C 1
ATOM 692 O O . ARG A 1 88 ? 1.849 -3.366 13.990 1.00 87.19 88 ARG A O 1
ATOM 699 N N . GLU A 1 89 ? 3.484 -4.651 14.827 1.00 85.38 89 GLU A N 1
ATOM 700 C CA . GLU A 1 89 ? 2.999 -4.657 16.206 1.00 85.38 89 GLU A CA 1
ATOM 701 C C . GLU A 1 89 ? 3.558 -3.446 16.967 1.00 85.38 89 GLU A C 1
ATOM 703 O O . GLU A 1 89 ? 4.747 -3.123 16.873 1.00 85.38 89 GLU A O 1
ATOM 708 N N . ILE A 1 90 ? 2.700 -2.755 17.717 1.00 78.56 90 ILE A N 1
ATOM 709 C CA . ILE A 1 90 ? 3.086 -1.639 18.579 1.00 78.56 90 ILE A CA 1
ATOM 710 C C . ILE A 1 90 ? 3.505 -2.221 19.930 1.00 78.56 90 ILE A C 1
ATOM 712 O O . ILE A 1 90 ? 2.682 -2.446 20.812 1.00 78.56 90 ILE A O 1
ATOM 716 N N . VAL A 1 91 ? 4.802 -2.480 20.095 1.00 67.62 91 VAL A N 1
ATOM 717 C CA . VAL A 1 91 ? 5.356 -2.899 21.388 1.00 67.62 91 VAL A CA 1
ATOM 718 C C . VAL A 1 91 ? 5.531 -1.662 22.269 1.00 67.62 91 VAL A C 1
ATOM 720 O O . VAL A 1 91 ? 6.539 -0.955 22.177 1.00 67.62 91 VAL A O 1
ATOM 723 N N . GLU A 1 92 ? 4.547 -1.371 23.118 1.00 63.34 92 GLU A N 1
ATOM 724 C CA . GLU A 1 92 ? 4.728 -0.392 24.189 1.00 63.34 92 GLU A CA 1
ATOM 725 C C . GLU A 1 92 ? 5.632 -0.992 25.271 1.00 63.34 92 GLU A C 1
ATOM 727 O O . GLU A 1 92 ? 5.411 -2.104 25.749 1.00 63.34 92 GLU A O 1
ATOM 732 N N . LYS A 1 93 ? 6.687 -0.257 25.647 1.00 59.38 93 LYS A N 1
ATOM 733 C CA . LYS A 1 93 ? 7.765 -0.732 26.535 1.00 59.38 93 LYS A CA 1
ATOM 734 C C . LYS A 1 93 ? 7.305 -1.163 27.938 1.00 59.38 93 LYS A C 1
ATOM 736 O O . LYS A 1 93 ? 8.119 -1.721 28.666 1.00 59.38 93 LYS A O 1
ATOM 741 N N . GLU A 1 94 ? 6.047 -0.933 28.314 1.00 54.50 94 GLU A N 1
ATOM 742 C CA . GLU A 1 94 ? 5.531 -1.183 29.666 1.00 54.50 94 GLU A CA 1
ATOM 743 C C . GLU A 1 94 ? 4.096 -1.757 29.706 1.00 54.50 94 GLU A C 1
ATOM 745 O O . GLU A 1 94 ? 3.415 -1.612 30.718 1.00 54.50 94 GLU A O 1
ATOM 750 N N . SER A 1 95 ? 3.594 -2.430 28.659 1.00 51.84 95 SER A N 1
ATOM 751 C CA . SER A 1 95 ? 2.246 -3.029 28.733 1.00 51.84 95 SER A CA 1
ATOM 752 C C . SER A 1 95 ? 2.279 -4.490 29.200 1.00 51.84 95 SER A C 1
ATOM 754 O O . SER A 1 95 ? 2.629 -5.401 28.451 1.00 51.84 95 SER A O 1
ATOM 756 N N . SER A 1 96 ? 1.852 -4.730 30.437 1.00 54.16 96 SER A N 1
ATOM 757 C CA . SER A 1 96 ? 1.675 -6.049 31.059 1.00 54.16 96 SER A CA 1
ATOM 758 C C . SER A 1 96 ? 0.305 -6.699 30.764 1.00 54.16 96 SER A C 1
ATOM 760 O O . SER A 1 96 ? -0.221 -7.438 31.596 1.00 54.16 96 SER A O 1
ATOM 762 N N . GLN A 1 97 ? -0.290 -6.465 29.583 1.00 55.16 97 GLN A N 1
ATOM 763 C CA . GLN A 1 97 ? -1.582 -7.055 29.192 1.00 55.16 97 GLN A CA 1
ATOM 764 C C . GLN A 1 97 ? -1.608 -7.660 27.777 1.00 55.16 97 GLN A C 1
ATOM 766 O O . GLN A 1 97 ? -0.872 -7.278 26.876 1.00 55.16 97 GLN A O 1
ATOM 771 N N . GLN A 1 98 ? -2.483 -8.660 27.654 1.00 56.09 98 GLN A N 1
ATOM 772 C CA . GLN A 1 98 ? -2.491 -9.845 26.788 1.00 56.09 98 GLN A CA 1
ATOM 773 C C . GLN A 1 98 ? -2.644 -9.673 25.265 1.00 56.09 98 GLN A C 1
ATOM 775 O O . GLN A 1 98 ? -2.781 -10.690 24.586 1.00 56.09 98 GLN A O 1
ATOM 780 N N . GLN A 1 99 ? -2.612 -8.466 24.696 1.00 63.50 99 GLN A N 1
ATOM 781 C CA . GLN A 1 99 ? -2.734 -8.315 23.241 1.00 63.50 99 GLN A CA 1
ATOM 782 C C . GLN A 1 99 ? -2.064 -7.041 22.727 1.00 63.50 99 GLN A C 1
ATOM 784 O O . GLN A 1 99 ? -2.413 -5.932 23.118 1.00 63.50 99 GLN A O 1
ATOM 789 N N . THR A 1 100 ? -1.089 -7.223 21.840 1.00 74.12 100 THR A N 1
ATOM 790 C CA . THR A 1 100 ? -0.307 -6.142 21.241 1.00 74.12 100 THR A CA 1
ATOM 791 C C . THR A 1 100 ? -1.124 -5.468 20.131 1.00 74.12 100 THR A C 1
ATOM 793 O O . THR A 1 100 ? -1.620 -6.171 19.245 1.00 74.12 100 THR A O 1
ATOM 796 N N . PRO A 1 101 ? -1.295 -4.132 20.145 1.00 82.88 101 PRO A N 1
ATOM 797 C CA . PRO A 1 101 ? -1.971 -3.430 19.062 1.00 82.88 101 PRO A CA 1
ATOM 798 C C . PRO A 1 101 ? -1.217 -3.627 17.745 1.00 82.88 101 PRO A C 1
ATOM 800 O O . PRO A 1 101 ? 0.015 -3.615 17.714 1.00 82.88 101 PRO A O 1
ATOM 803 N N . VAL A 1 102 ? -1.950 -3.773 16.644 1.00 88.38 102 VAL A N 1
ATOM 804 C CA . VAL A 1 102 ? -1.382 -3.941 15.299 1.00 88.38 102 VAL A CA 1
ATOM 805 C C . VAL A 1 102 ? -1.660 -2.690 14.483 1.00 88.38 102 VAL A C 1
ATOM 807 O O . VAL A 1 102 ? -2.755 -2.144 14.521 1.00 88.38 102 VAL A O 1
ATOM 810 N N . GLU A 1 103 ? -0.688 -2.233 13.710 1.00 90.44 103 GLU A N 1
ATOM 811 C CA . GLU A 1 103 ? -0.820 -1.081 12.827 1.00 90.44 103 GLU A CA 1
ATOM 812 C C . GLU A 1 103 ? -0.533 -1.489 11.382 1.00 90.44 103 GLU A C 1
ATOM 814 O O . GLU A 1 103 ? 0.533 -2.032 11.095 1.00 90.44 103 GLU A O 1
ATOM 819 N N . ILE A 1 104 ? -1.459 -1.196 10.468 1.00 91.12 104 ILE A N 1
ATOM 820 C CA . ILE A 1 104 ? -1.214 -1.246 9.023 1.00 91.12 104 ILE A CA 1
ATOM 821 C C . ILE A 1 104 ? -0.822 0.157 8.567 1.00 91.12 104 ILE A C 1
ATOM 823 O O . ILE A 1 104 ? -1.571 1.115 8.765 1.00 91.12 104 ILE A O 1
ATOM 827 N N . ILE A 1 105 ? 0.335 0.271 7.922 1.00 90.00 105 ILE A N 1
ATOM 828 C CA . ILE A 1 105 ? 0.841 1.511 7.337 1.00 90.00 105 ILE A CA 1
ATOM 829 C C . ILE A 1 105 ? 0.913 1.326 5.828 1.00 90.00 105 ILE A C 1
ATOM 831 O O . ILE A 1 105 ? 1.538 0.385 5.348 1.00 90.00 105 ILE A O 1
ATOM 835 N N . SER A 1 106 ? 0.294 2.236 5.082 1.00 90.31 106 SER A N 1
ATOM 836 C CA . SER A 1 106 ? 0.466 2.367 3.633 1.00 90.31 106 SER A CA 1
ATOM 837 C C . SER A 1 106 ? 1.127 3.704 3.336 1.00 90.31 106 SER A C 1
ATOM 839 O O . SER A 1 106 ? 0.637 4.732 3.796 1.00 90.31 106 SER A O 1
ATOM 841 N N . ARG A 1 107 ? 2.221 3.706 2.577 1.00 88.00 107 ARG A N 1
ATOM 842 C CA . ARG A 1 107 ? 2.970 4.907 2.199 1.00 88.00 107 ARG A CA 1
ATOM 843 C C . ARG A 1 107 ? 3.207 4.928 0.698 1.00 88.00 107 ARG A C 1
ATOM 845 O O . ARG A 1 107 ? 3.602 3.911 0.139 1.00 88.00 107 ARG A O 1
ATOM 852 N N . ASP A 1 108 ? 3.023 6.080 0.067 1.00 84.88 108 ASP A N 1
ATOM 853 C CA . ASP A 1 108 ? 3.377 6.266 -1.341 1.00 84.88 108 ASP A CA 1
ATOM 854 C C . ASP A 1 108 ? 4.726 6.983 -1.548 1.00 84.88 108 ASP A C 1
ATOM 856 O O . ASP A 1 108 ? 5.323 7.533 -0.617 1.00 84.88 108 ASP A O 1
ATOM 860 N N . GLU A 1 109 ? 5.225 6.981 -2.786 1.00 76.25 109 GLU A N 1
ATOM 861 C CA . GLU A 1 109 ? 6.521 7.576 -3.158 1.00 76.25 109 GLU A CA 1
ATOM 862 C C . GLU A 1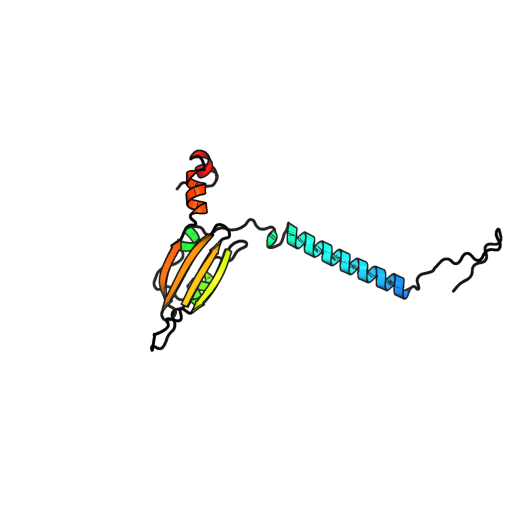 109 ? 6.609 9.096 -2.941 1.00 76.25 109 GLU A C 1
ATOM 864 O O . GLU A 1 109 ? 7.699 9.638 -2.732 1.00 76.25 109 GLU A O 1
ATOM 869 N N . ILE A 1 110 ? 5.475 9.803 -2.958 1.00 72.94 110 ILE A N 1
ATOM 870 C CA . ILE A 1 110 ? 5.424 11.252 -2.708 1.00 72.94 110 ILE A CA 1
ATOM 871 C C . ILE A 1 110 ? 5.316 11.586 -1.212 1.00 72.94 110 ILE A C 1
ATOM 873 O O . ILE A 1 110 ? 5.435 12.757 -0.825 1.00 72.94 110 ILE A O 1
ATOM 877 N N . GLY A 1 111 ? 5.203 10.558 -0.366 1.00 72.81 111 GLY A N 1
ATOM 878 C CA . GLY A 1 111 ? 5.255 10.625 1.090 1.00 72.81 111 GLY A CA 1
ATOM 879 C C . GLY A 1 111 ? 3.893 10.790 1.757 1.00 72.81 111 GLY A C 1
ATOM 880 O O . GLY A 1 111 ? 3.844 11.236 2.903 1.00 72.81 111 GLY A O 1
ATOM 881 N N . ASN A 1 112 ? 2.797 10.518 1.050 1.00 83.69 112 ASN A N 1
ATOM 882 C CA . ASN A 1 112 ? 1.495 10.386 1.686 1.00 83.69 112 ASN A CA 1
ATOM 883 C C . ASN A 1 112 ? 1.465 9.073 2.461 1.00 83.69 112 ASN A C 1
ATOM 885 O O . ASN A 1 112 ? 2.074 8.081 2.057 1.00 83.69 112 ASN A O 1
ATOM 889 N N . GLU A 1 113 ? 0.759 9.069 3.580 1.00 87.56 113 GLU A N 1
ATOM 890 C CA . GLU A 1 113 ? 0.752 7.947 4.499 1.00 87.56 113 GLU A CA 1
ATOM 891 C C . GLU A 1 113 ? -0.636 7.749 5.097 1.00 87.56 113 GLU A C 1
ATOM 893 O O . GLU A 1 113 ? -1.243 8.678 5.624 1.00 87.56 113 GLU A O 1
ATOM 898 N N . MET A 1 114 ? -1.131 6.522 5.029 1.00 91.25 114 MET A N 1
ATOM 899 C CA . MET A 1 114 ? -2.351 6.079 5.684 1.00 91.25 114 MET A CA 1
ATOM 900 C C . MET A 1 114 ? -1.979 5.097 6.791 1.00 91.25 114 MET A C 1
ATOM 902 O O . MET A 1 114 ? -1.260 4.129 6.542 1.00 91.25 114 MET A O 1
ATOM 906 N N . ARG A 1 115 ? -2.485 5.331 8.002 1.00 91.75 115 ARG A N 1
ATOM 907 C CA . ARG A 1 115 ? -2.284 4.462 9.166 1.00 91.75 115 ARG A CA 1
ATOM 908 C C . ARG A 1 115 ? -3.616 3.939 9.664 1.00 91.75 115 ARG A C 1
ATOM 910 O O . ARG A 1 115 ? -4.566 4.706 9.806 1.00 91.75 115 ARG A O 1
ATOM 917 N N . LEU A 1 116 ? -3.677 2.648 9.949 1.00 92.50 116 LEU A N 1
ATOM 918 C CA . LEU A 1 116 ? -4.842 1.970 10.505 1.00 92.50 116 LEU A CA 1
ATOM 919 C C . LEU A 1 116 ? -4.389 1.212 11.753 1.00 92.50 116 LEU A C 1
ATOM 921 O O . LEU A 1 116 ? -3.573 0.301 11.644 1.00 92.50 116 LEU A O 1
ATOM 925 N N . CYS A 1 117 ? -4.892 1.591 12.924 1.00 91.44 117 CYS A N 1
ATOM 926 C CA . CYS A 1 117 ? -4.539 0.971 14.199 1.00 91.44 117 CYS A CA 1
ATOM 927 C C . CYS A 1 117 ? -5.649 0.027 14.653 1.00 91.44 117 CYS A C 1
ATOM 929 O O . CYS A 1 117 ? -6.824 0.399 14.691 1.00 91.44 117 CYS A O 1
ATOM 931 N N . PHE A 1 118 ? -5.257 -1.180 15.028 1.00 91.31 118 PHE A N 1
ATOM 932 C CA . PHE A 1 118 ? -6.136 -2.255 15.436 1.00 91.31 118 PHE A CA 1
ATOM 933 C C . PHE A 1 118 ? -5.830 -2.660 16.868 1.00 91.31 118 PHE A C 1
ATOM 935 O O . PHE A 1 118 ? -4.688 -2.962 17.214 1.00 91.31 118 PHE A O 1
ATOM 942 N N . GLU A 1 119 ? -6.879 -2.755 17.669 1.00 89.56 119 GLU A N 1
ATOM 943 C CA . GLU A 1 119 ? -6.838 -3.339 19.003 1.00 89.56 119 GLU A CA 1
ATOM 944 C C . GLU A 1 119 ? -7.745 -4.563 18.986 1.00 89.56 119 GLU A C 1
ATOM 946 O O . GLU A 1 119 ? -8.877 -4.506 18.503 1.00 89.56 119 GLU A O 1
ATOM 951 N N . ASN A 1 120 ? -7.229 -5.703 19.447 1.00 87.00 120 ASN A N 1
ATOM 952 C CA . ASN A 1 120 ? -7.954 -6.978 19.459 1.00 87.00 120 ASN A CA 1
ATOM 953 C C . ASN A 1 120 ? -8.545 -7.355 18.080 1.00 87.00 120 ASN A C 1
ATOM 955 O O . ASN A 1 120 ? -9.640 -7.907 17.979 1.00 87.00 120 ASN A O 1
ATOM 959 N N . GLY A 1 121 ? -7.830 -7.017 16.997 1.00 86.38 121 GLY A N 1
ATOM 960 C CA . GLY A 1 121 ? -8.253 -7.276 15.616 1.00 86.38 121 GLY A CA 1
ATOM 961 C C . GLY A 1 121 ? -9.361 -6.353 15.091 1.00 86.38 121 GLY A C 1
ATOM 962 O O . GLY A 1 121 ? -9.904 -6.618 14.016 1.00 86.38 121 GLY A O 1
ATOM 963 N N . ILE A 1 122 ? -9.699 -5.280 15.811 1.00 92.25 122 ILE A N 1
ATOM 964 C CA . ILE A 1 122 ? -10.725 -4.299 15.441 1.00 92.25 122 ILE A CA 1
ATOM 965 C C . ILE A 1 122 ? -10.071 -2.941 15.197 1.00 92.25 122 ILE A C 1
ATOM 967 O O . ILE A 1 122 ? -9.287 -2.469 16.012 1.00 92.25 122 ILE A O 1
ATOM 971 N N . LEU A 1 123 ? -10.422 -2.292 14.087 1.00 92.62 123 LEU A N 1
ATOM 972 C CA . LEU A 1 123 ? -9.948 -0.957 13.733 1.00 92.62 123 LEU A CA 1
ATOM 973 C C . LEU A 1 123 ? -10.474 0.079 14.738 1.00 92.62 123 LEU A C 1
ATOM 975 O O . LEU A 1 123 ? -11.672 0.377 14.749 1.00 92.62 123 LEU A O 1
ATOM 979 N N . THR A 1 124 ? -9.587 0.648 15.554 1.00 90.62 124 THR A N 1
ATOM 980 C CA . THR A 1 124 ? -9.921 1.675 16.557 1.00 90.62 124 THR A CA 1
ATOM 981 C C . THR A 1 124 ? -9.605 3.081 16.068 1.00 90.62 124 THR A C 1
ATOM 983 O O . THR A 1 124 ? -10.355 4.017 16.348 1.00 90.62 124 THR A O 1
ATOM 986 N N . ARG A 1 125 ? -8.541 3.238 15.274 1.00 90.19 125 ARG A N 1
ATOM 987 C CA . ARG A 1 125 ? -8.085 4.536 14.764 1.00 90.19 125 ARG A CA 1
ATOM 988 C C . ARG A 1 125 ? -7.658 4.434 13.308 1.00 90.19 125 ARG A C 1
ATOM 990 O O . ARG A 1 125 ? -6.999 3.481 12.909 1.00 90.19 125 ARG A O 1
ATOM 997 N N . LYS A 1 126 ? -7.995 5.456 12.522 1.00 92.06 126 LYS A N 1
ATOM 998 C CA . LYS A 1 126 ? -7.478 5.638 11.165 1.00 92.06 126 LYS A CA 1
ATOM 999 C C . LYS A 1 126 ? -6.947 7.053 10.986 1.00 92.06 126 LYS A C 1
ATOM 1001 O O . LYS A 1 126 ? -7.587 8.008 11.422 1.00 92.06 126 LYS A O 1
ATOM 1006 N N . GLU A 1 127 ? -5.805 7.186 10.329 1.00 87.75 127 GLU A N 1
ATOM 1007 C CA . GLU A 1 127 ? -5.164 8.470 10.052 1.00 87.75 127 GLU A CA 1
ATOM 1008 C C . GLU A 1 127 ? -4.706 8.553 8.603 1.00 87.75 127 GLU A C 1
ATOM 1010 O O . GLU A 1 127 ? -4.292 7.557 8.010 1.00 87.75 127 GLU A O 1
ATOM 1015 N N . LEU A 1 128 ? -4.763 9.763 8.052 1.00 85.06 128 LEU A N 1
ATOM 1016 C CA . LEU A 1 128 ? -4.268 10.077 6.721 1.00 85.06 128 LEU A CA 1
ATOM 1017 C C . LEU A 1 128 ? -3.402 11.331 6.802 1.00 85.06 128 LE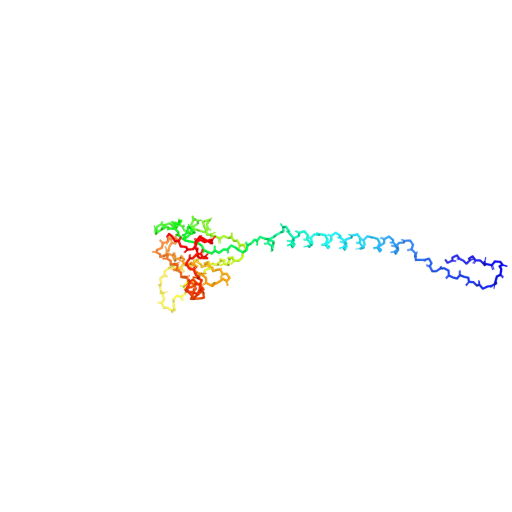U A C 1
ATOM 1019 O O . LEU A 1 128 ? -3.880 12.410 7.157 1.00 85.06 128 LEU A O 1
ATOM 1023 N N . LEU A 1 129 ? -2.125 11.173 6.484 1.00 81.00 129 LEU A N 1
ATOM 1024 C CA . LEU A 1 129 ? -1.120 12.222 6.485 1.00 81.00 129 LEU A CA 1
ATOM 1025 C C . LEU A 1 129 ? -0.690 12.489 5.045 1.00 81.00 129 LEU A C 1
ATOM 1027 O O . LEU A 1 129 ? -0.167 11.615 4.360 1.00 81.00 129 LEU A O 1
ATOM 1031 N N . TRP A 1 130 ? -0.889 13.720 4.590 1.00 78.31 130 TRP A N 1
ATOM 1032 C CA . TRP A 1 130 ? -0.420 14.165 3.282 1.00 78.31 130 TRP A CA 1
ATOM 1033 C C . TRP A 1 130 ? 0.981 14.765 3.409 1.00 78.31 130 TRP A C 1
ATOM 1035 O O . TRP A 1 130 ? 1.239 15.579 4.300 1.00 78.31 130 TRP A O 1
ATOM 1045 N N . SER A 1 131 ? 1.891 14.387 2.511 1.00 68.12 131 SER A N 1
ATOM 1046 C CA . SER A 1 131 ? 3.262 14.905 2.508 1.00 68.12 131 SER A CA 1
ATOM 1047 C C . SER A 1 131 ? 3.297 16.426 2.364 1.00 68.12 131 SER A C 1
ATOM 1049 O O . SER A 1 131 ? 2.633 16.994 1.497 1.00 68.12 131 SER A O 1
ATOM 1051 N N . ILE A 1 132 ? 4.172 17.099 3.120 1.00 58.53 132 ILE A N 1
ATOM 1052 C CA . ILE A 1 132 ? 4.429 18.543 2.965 1.00 58.53 132 ILE A CA 1
ATOM 1053 C C . ILE A 1 132 ? 4.910 18.864 1.539 1.00 58.53 132 ILE A C 1
ATOM 1055 O O . ILE A 1 132 ? 4.580 19.928 1.015 1.00 58.53 132 ILE A O 1
ATOM 1059 N N . LYS A 1 133 ? 5.629 17.949 0.865 1.00 52.00 133 LYS A N 1
ATOM 1060 C CA . LYS A 1 133 ? 6.007 18.122 -0.551 1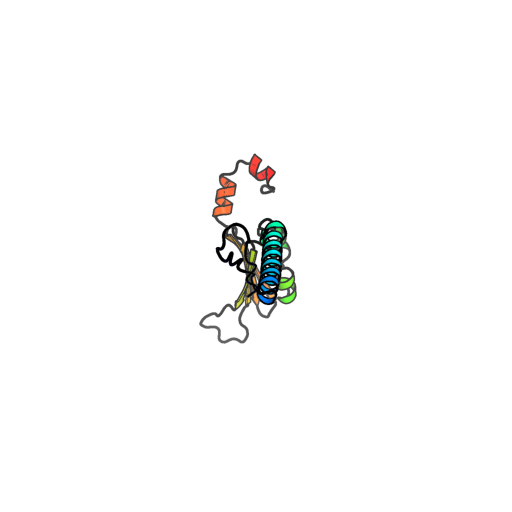.00 52.00 133 LYS A CA 1
ATOM 1061 C C . LYS A 1 133 ? 4.776 18.212 -1.457 1.00 52.00 133 LYS A C 1
ATOM 1063 O O . LYS A 1 133 ? 4.783 19.018 -2.382 1.00 52.00 133 LYS A O 1
ATOM 1068 N N . ASN A 1 134 ? 3.717 17.464 -1.148 1.00 50.84 134 ASN A N 1
ATOM 1069 C CA . ASN A 1 134 ? 2.433 17.523 -1.843 1.00 50.84 134 ASN A CA 1
ATOM 1070 C C . ASN A 1 134 ? 1.708 18.849 -1.530 1.00 50.84 134 ASN A C 1
ATOM 1072 O O . ASN A 1 134 ? 1.318 19.583 -2.434 1.00 50.84 134 ASN A O 1
ATOM 1076 N N . THR A 1 135 ? 1.671 19.262 -0.259 1.00 49.38 135 THR A N 1
ATOM 1077 C CA . THR A 1 135 ? 1.076 20.543 0.172 1.00 49.38 135 THR A CA 1
ATOM 1078 C C . THR A 1 135 ? 1.785 21.770 -0.428 1.00 49.38 135 THR A C 1
ATOM 1080 O O . THR A 1 135 ? 1.147 22.783 -0.720 1.00 49.38 135 THR A O 1
ATOM 1083 N N . VAL A 1 136 ? 3.105 21.703 -0.635 1.00 48.19 136 VAL A N 1
ATOM 1084 C CA . VAL A 1 136 ? 3.909 22.773 -1.256 1.00 48.19 136 VAL A CA 1
ATOM 1085 C C . VAL A 1 136 ? 3.827 22.738 -2.788 1.00 48.19 136 VAL A C 1
ATOM 1087 O O . VAL A 1 136 ? 3.726 23.806 -3.393 1.00 48.19 136 VAL A O 1
ATOM 1090 N N . MET A 1 137 ? 3.812 21.557 -3.422 1.00 48.88 137 MET A N 1
ATOM 1091 C CA . MET A 1 137 ? 3.510 21.402 -4.856 1.00 48.88 137 MET A CA 1
ATOM 1092 C C . MET A 1 137 ? 2.135 22.000 -5.181 1.00 48.88 137 MET A C 1
ATOM 1094 O O . MET A 1 137 ? 2.043 22.879 -6.033 1.00 48.88 137 MET A O 1
ATOM 1098 N N . LEU A 1 138 ? 1.089 21.643 -4.430 1.00 48.53 138 LEU A N 1
ATOM 1099 C CA . LEU A 1 138 ? -0.265 22.188 -4.593 1.00 48.53 138 LEU A CA 1
ATOM 1100 C C . LEU A 1 138 ? -0.321 23.718 -4.450 1.00 48.53 138 LEU A C 1
ATOM 1102 O O . LEU A 1 138 ? -1.063 24.377 -5.175 1.00 48.53 138 LEU A O 1
ATOM 1106 N N . LYS A 1 139 ? 0.487 24.308 -3.557 1.00 46.69 139 LYS A N 1
ATOM 1107 C CA . LYS A 1 139 ? 0.578 25.772 -3.401 1.00 46.69 139 LYS A CA 1
ATOM 1108 C C . LYS A 1 139 ? 1.313 26.473 -4.549 1.00 46.69 139 LYS A C 1
ATOM 1110 O O . LYS A 1 139 ? 1.012 27.632 -4.818 1.00 46.69 139 LYS A O 1
ATOM 1115 N N . LYS A 1 140 ? 2.274 25.813 -5.206 1.00 45.91 140 LYS A N 1
ATOM 1116 C CA . LYS A 1 140 ? 3.043 26.376 -6.335 1.00 45.91 140 LYS A CA 1
ATOM 1117 C C . LYS A 1 140 ? 2.362 26.188 -7.691 1.00 45.91 140 LYS A C 1
ATOM 1119 O O . LYS A 1 140 ? 2.659 26.929 -8.624 1.00 45.91 140 LYS A O 1
ATOM 1124 N N . ILE A 1 141 ? 1.464 25.216 -7.809 1.00 49.56 141 ILE A N 1
ATOM 1125 C CA . ILE A 1 141 ? 0.737 24.931 -9.044 1.00 49.56 141 ILE A CA 1
ATOM 1126 C C . ILE A 1 141 ? -0.442 25.910 -9.169 1.00 49.56 141 ILE A C 1
ATOM 1128 O O . ILE A 1 141 ? -1.261 26.068 -8.254 1.00 49.56 141 ILE A O 1
ATOM 1132 N N . SER A 1 142 ? -0.524 26.595 -10.315 1.00 53.34 142 SER A N 1
ATOM 1133 C CA . SER A 1 142 ? -1.624 27.516 -10.612 1.00 53.34 142 SER A CA 1
ATOM 1134 C C . SER A 1 142 ? -2.971 26.796 -10.482 1.00 53.34 142 SER A C 1
ATOM 1136 O O . SER A 1 142 ? -3.092 25.599 -10.743 1.00 53.34 142 SER A O 1
ATOM 1138 N N . LYS A 1 143 ? -4.013 27.522 -10.065 1.00 57.97 143 LYS A N 1
ATOM 1139 C CA . LYS A 1 143 ? -5.362 26.964 -9.854 1.00 57.97 143 LYS A CA 1
ATOM 1140 C C . LYS A 1 143 ? -5.891 26.212 -11.091 1.00 57.97 143 LYS A C 1
ATOM 1142 O O . LYS A 1 143 ? -6.567 25.199 -10.977 1.00 57.97 143 LYS A O 1
ATOM 1147 N N . SER A 1 144 ? -5.524 26.669 -12.287 1.00 51.41 144 SER A N 1
ATOM 1148 C CA . SER A 1 144 ? -5.858 26.028 -13.562 1.00 51.41 144 SER A CA 1
ATOM 1149 C C . SER A 1 144 ? -5.163 24.678 -13.763 1.00 51.41 144 SER A C 1
ATOM 1151 O O . SER A 1 144 ? -5.797 23.745 -14.248 1.00 51.41 144 SER A O 1
ATOM 1153 N N . ALA A 1 145 ? -3.903 24.537 -13.349 1.00 52.75 145 ALA A N 1
ATOM 1154 C CA . ALA A 1 145 ? -3.196 23.263 -13.419 1.00 52.75 145 ALA A CA 1
ATOM 1155 C C . ALA A 1 145 ? -3.693 22.274 -12.351 1.00 52.75 145 ALA A C 1
ATOM 1157 O O . ALA A 1 145 ? -3.846 21.100 -12.662 1.00 52.75 145 ALA A O 1
ATOM 1158 N N . ARG A 1 146 ? -4.074 22.735 -11.149 1.00 54.59 146 ARG A N 1
ATOM 1159 C CA . ARG A 1 146 ? -4.729 21.882 -10.133 1.00 54.59 146 ARG A CA 1
ATOM 1160 C C . ARG A 1 146 ? -6.043 21.278 -10.623 1.00 54.59 146 ARG A C 1
ATOM 1162 O O . ARG A 1 146 ? -6.286 20.092 -10.417 1.00 54.59 146 ARG A O 1
ATOM 1169 N N . LYS A 1 147 ? -6.846 22.063 -11.343 1.00 55.00 147 LYS A N 1
ATOM 1170 C CA . LYS A 1 147 ? -8.096 21.597 -11.956 1.00 55.00 147 LYS A CA 1
ATOM 1171 C C . LYS A 1 147 ? -7.869 20.586 -13.090 1.00 55.00 147 LYS A C 1
ATOM 1173 O O . LYS A 1 147 ? -8.680 19.687 -13.266 1.00 55.00 147 LYS A O 1
ATOM 1178 N N . ALA A 1 148 ? -6.768 20.706 -13.833 1.00 48.03 148 ALA A N 1
ATOM 1179 C CA . ALA A 1 148 ? -6.445 19.808 -14.946 1.00 48.03 148 ALA A CA 1
ATOM 1180 C C . ALA A 1 148 ? -6.011 18.397 -14.501 1.00 48.03 148 ALA A C 1
ATOM 1182 O O . ALA A 1 148 ? -6.199 17.449 -15.256 1.00 48.03 148 ALA A O 1
ATOM 1183 N N . VAL A 1 149 ? -5.467 18.252 -13.287 1.00 46.91 149 VAL A N 1
ATOM 1184 C CA . VAL A 1 149 ? -5.085 16.954 -12.689 1.00 46.91 149 VAL A CA 1
ATOM 1185 C C . VAL A 1 149 ? -6.023 16.494 -11.563 1.00 46.91 149 VAL A C 1
ATOM 1187 O O . VAL A 1 149 ? -5.686 15.573 -10.830 1.00 46.91 149 VAL A O 1
ATOM 1190 N N . GLY A 1 150 ? -7.203 17.110 -11.415 1.00 45.66 150 GLY A N 1
ATOM 1191 C CA . GLY A 1 150 ? -8.229 16.655 -10.460 1.00 45.66 150 GLY A CA 1
ATOM 1192 C C . GLY A 1 150 ? -7.887 16.877 -8.981 1.00 45.66 150 GLY A C 1
ATOM 1193 O O . GLY A 1 150 ? -8.399 16.172 -8.120 1.00 45.66 150 GLY A O 1
ATOM 1194 N N . LEU A 1 151 ? -7.014 17.842 -8.679 1.00 47.34 151 LEU A N 1
ATOM 1195 C CA . LEU A 1 151 ? -6.541 18.129 -7.317 1.00 47.34 151 LEU A CA 1
ATOM 1196 C C . LEU A 1 151 ? -7.329 19.243 -6.600 1.00 47.34 151 LEU A C 1
ATOM 1198 O O . LEU A 1 151 ? -7.129 19.446 -5.404 1.00 47.34 151 LEU A O 1
ATOM 1202 N N . ASP A 1 152 ? -8.202 19.968 -7.304 1.00 53.59 152 ASP A N 1
ATOM 1203 C CA . ASP A 1 152 ? -9.171 20.893 -6.698 1.00 53.59 152 ASP A CA 1
ATOM 1204 C C . ASP A 1 152 ? -10.551 20.193 -6.674 1.00 53.59 152 ASP A C 1
ATOM 1206 O O . ASP A 1 152 ? -11.078 19.864 -7.739 1.00 53.59 152 ASP A O 1
ATOM 1210 N N . LEU A 1 153 ? -11.092 19.954 -5.466 1.00 49.88 153 LEU A N 1
ATOM 1211 C CA . LEU A 1 153 ? -12.468 19.484 -5.205 1.00 49.88 153 LEU A CA 1
ATOM 1212 C C . LEU A 1 153 ? -13.517 20.509 -5.665 1.00 49.88 153 LEU A C 1
ATOM 1214 O O . LEU A 1 153 ? -13.297 21.722 -5.426 1.00 49.88 153 LEU A O 1
#

Solvent-accessible surface area (backbone atoms only — not comparable to full-atom values): 9179 Å² total; per-residue (Å²): 135,86,81,58,75,44,95,87,73,79,54,79,59,80,72,84,72,72,55,67,71,58,53,52,50,50,52,53,52,50,50,53,52,53,51,52,51,52,52,52,51,46,36,53,68,71,29,73,76,47,48,74,70,44,70,84,51,71,74,64,60,69,76,62,55,73,72,39,42,47,73,62,49,61,75,65,51,79,78,49,47,48,34,52,65,52,75,47,70,55,79,62,98,80,68,94,63,99,70,73,34,37,34,42,39,36,34,24,84,74,51,31,36,38,40,39,34,23,51,94,53,25,27,70,47,75,48,79,47,77,20,66,65,50,59,50,48,60,71,72,44,54,73,69,57,32,54,75,72,68,72,57,132

Radius of gyration: 30.46 Å; Cα contacts (8 Å, |Δi|>4): 190; chains: 1; bounding box: 66×60×86 Å

Mean predicted aligned error: 16.88 Å